Protein AF-A0A3C0AGR3-F1 (afdb_monomer)

Radius of gyration: 18.3 Å; Cα contacts (8 Å, |Δi|>4): 180; chains: 1; bounding box: 53×28×48 Å

Solvent-accessible surface area (backbone atoms only — not comparable to full-atom values): 8435 Å² total; per-residue (Å²): 130,55,42,78,57,14,48,39,27,27,74,37,32,63,44,85,58,51,65,68,48,58,53,59,79,48,36,14,56,65,22,50,48,28,57,76,65,64,58,74,86,47,51,57,75,90,37,72,26,73,64,61,83,34,61,55,99,83,32,34,45,50,45,16,52,88,70,34,79,80,21,28,58,52,77,43,77,74,56,84,86,45,93,84,56,70,73,81,82,42,31,60,81,50,67,69,60,47,51,54,48,53,53,51,52,54,51,47,52,52,50,52,47,54,49,48,71,70,44,77,80,77,82,84,80,75,62,63,59,56,53,54,37,54,50,38,28,32,58,28,59,69,55,55,78,107

pLDDT: mean 78.99, std 12.9, range [49.84, 96.88]

Structure (mmCIF, N/CA/C/O backbone):
data_AF-A0A3C0AGR3-F1
#
_entry.id   AF-A0A3C0AGR3-F1
#
loop_
_atom_site.group_PDB
_atom_site.id
_atom_site.type_symbol
_atom_site.label_atom_id
_atom_site.label_alt_id
_atom_site.label_comp_id
_atom_site.label_asym_id
_atom_site.label_entity_id
_atom_site.label_seq_id
_atom_site.pdbx_PDB_ins_code
_atom_site.Cartn_x
_atom_site.Cartn_y
_atom_site.Cartn_z
_atom_site.occupancy
_atom_site.B_iso_or_equiv
_atom_site.auth_seq_id
_atom_site.auth_comp_id
_atom_site.auth_asym_id
_atom_site.auth_atom_id
_atom_site.pdbx_PDB_model_num
ATOM 1 N N . GLY A 1 1 ? 26.759 2.791 -11.943 1.00 49.84 1 GLY A N 1
ATOM 2 C CA . GLY A 1 1 ? 25.819 2.084 -11.047 1.00 49.84 1 GLY A CA 1
ATOM 3 C C . GLY A 1 1 ? 24.426 2.616 -11.306 1.00 49.84 1 GLY A C 1
ATOM 4 O O . GLY A 1 1 ? 24.345 3.714 -11.837 1.00 49.84 1 GLY A O 1
ATOM 5 N N . GLY A 1 2 ? 23.370 1.852 -11.011 1.00 59.69 2 GLY A N 1
ATOM 6 C CA . GLY A 1 2 ? 22.007 2.408 -11.014 1.00 59.69 2 GLY A CA 1
ATOM 7 C C . GLY A 1 2 ? 21.837 3.387 -9.850 1.00 59.69 2 GLY A C 1
ATOM 8 O O . GLY A 1 2 ? 22.571 3.275 -8.864 1.00 59.69 2 GLY A O 1
ATOM 9 N N . GLY A 1 3 ? 20.941 4.363 -9.988 1.00 77.12 3 GLY A N 1
ATOM 10 C CA . GLY A 1 3 ? 20.616 5.297 -8.911 1.00 77.12 3 GLY A CA 1
ATOM 11 C C . GLY A 1 3 ? 19.911 4.605 -7.740 1.00 77.12 3 GLY A C 1
ATOM 12 O O . GLY A 1 3 ? 19.471 3.457 -7.843 1.00 77.12 3 GLY A O 1
ATOM 13 N N . HIS A 1 4 ? 19.825 5.296 -6.600 1.00 81.88 4 HIS A N 1
ATOM 14 C CA . HIS A 1 4 ? 19.118 4.801 -5.411 1.00 81.88 4 HIS A CA 1
ATOM 15 C C . HIS A 1 4 ? 17.646 4.409 -5.719 1.00 81.88 4 HIS A C 1
ATOM 17 O O . HIS A 1 4 ? 17.227 3.338 -5.272 1.00 81.88 4 HIS A O 1
ATOM 23 N N . PRO A 1 5 ? 16.886 5.156 -6.555 1.00 86.94 5 PRO A N 1
ATOM 24 C CA . PRO A 1 5 ? 15.553 4.743 -7.011 1.00 86.94 5 PRO A CA 1
ATOM 25 C C . PRO A 1 5 ? 15.542 3.463 -7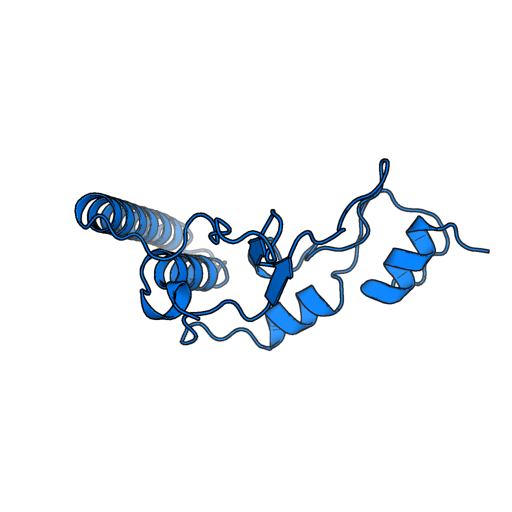.846 1.00 86.94 5 PRO A C 1
ATOM 27 O O . PRO A 1 5 ? 14.786 2.546 -7.524 1.00 86.94 5 PRO A O 1
ATOM 30 N N . ALA A 1 6 ? 16.390 3.356 -8.873 1.00 90.38 6 ALA A N 1
ATOM 31 C CA . ALA A 1 6 ? 16.471 2.158 -9.708 1.00 90.38 6 ALA A CA 1
ATOM 32 C C . ALA A 1 6 ? 16.819 0.905 -8.887 1.00 90.38 6 ALA A C 1
ATOM 34 O O . ALA A 1 6 ? 16.237 -0.156 -9.097 1.00 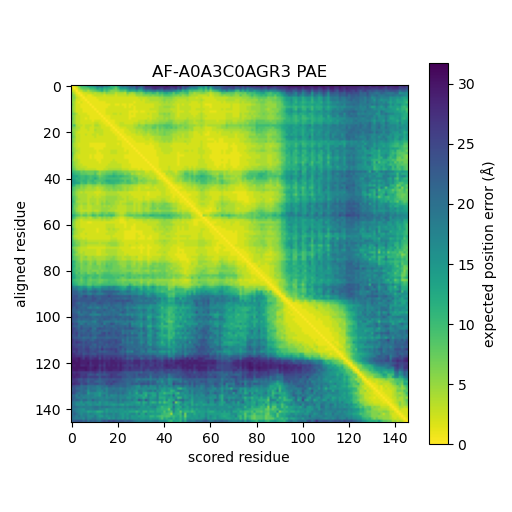90.38 6 ALA A O 1
ATOM 35 N N . GLY A 1 7 ? 17.705 1.035 -7.893 1.00 91.00 7 GLY A N 1
ATOM 36 C CA . GLY A 1 7 ? 18.036 -0.058 -6.977 1.00 91.00 7 GLY A CA 1
ATOM 37 C C . GLY A 1 7 ? 16.827 -0.563 -6.183 1.00 91.00 7 GLY A C 1
ATOM 38 O O . GLY A 1 7 ? 16.630 -1.772 -6.073 1.00 91.00 7 GLY A O 1
ATOM 39 N N . SER A 1 8 ? 15.980 0.339 -5.673 1.00 91.62 8 SER A N 1
ATOM 40 C CA . SER A 1 8 ? 14.749 -0.063 -4.977 1.00 91.62 8 SER A CA 1
ATOM 41 C C . SER A 1 8 ? 13.784 -0.806 -5.906 1.00 91.62 8 SER A C 1
ATOM 43 O O . SER A 1 8 ? 13.250 -1.843 -5.524 1.00 91.62 8 SER A O 1
ATOM 45 N N . LEU A 1 9 ? 13.606 -0.324 -7.141 1.00 94.19 9 LEU A N 1
ATOM 46 C CA . LEU A 1 9 ? 12.734 -0.962 -8.135 1.00 94.19 9 LEU A CA 1
ATOM 47 C C . LEU A 1 9 ? 13.248 -2.345 -8.557 1.00 94.19 9 LEU A C 1
ATOM 49 O O . LEU A 1 9 ? 12.456 -3.270 -8.743 1.00 94.19 9 LEU A O 1
ATOM 53 N N . GLN A 1 10 ? 14.568 -2.507 -8.646 1.00 94.31 10 GLN A N 1
ATOM 54 C CA . GLN A 1 10 ? 15.195 -3.790 -8.939 1.00 94.31 10 GLN A CA 1
ATOM 55 C C . GLN A 1 10 ? 14.976 -4.800 -7.807 1.00 94.31 10 GLN A C 1
ATOM 57 O O . GLN A 1 10 ? 14.595 -5.938 -8.065 1.00 94.31 10 GLN A O 1
ATOM 62 N N . VAL A 1 11 ? 15.196 -4.395 -6.553 1.00 94.00 11 VAL A N 1
ATOM 63 C CA . VAL A 1 11 ? 15.056 -5.291 -5.392 1.00 94.00 11 VAL A CA 1
ATOM 64 C C . VAL A 1 11 ? 13.596 -5.658 -5.137 1.00 94.00 11 VAL A C 1
ATOM 66 O O . VAL A 1 11 ? 13.295 -6.813 -4.850 1.00 94.00 11 VAL A O 1
ATOM 69 N N . LEU A 1 12 ? 12.689 -4.684 -5.224 1.00 94.44 12 LEU A N 1
ATOM 70 C CA . LEU A 1 12 ? 11.294 -4.875 -4.838 1.00 94.44 12 LEU A CA 1
ATOM 71 C C . LEU A 1 12 ? 10.441 -5.437 -5.976 1.00 94.44 12 LEU A C 1
ATOM 73 O O . LEU A 1 12 ? 9.610 -6.302 -5.722 1.00 94.44 12 LEU A O 1
ATOM 77 N N . GLY A 1 13 ? 10.634 -4.964 -7.209 1.00 93.88 13 GLY A N 1
ATOM 78 C CA . GLY A 1 13 ? 9.813 -5.338 -8.368 1.00 93.88 13 GLY A CA 1
ATOM 79 C C . GLY A 1 13 ? 10.536 -6.163 -9.433 1.00 93.88 13 GLY A C 1
ATOM 80 O O . GLY A 1 13 ? 9.911 -6.552 -10.415 1.00 93.88 13 GLY A O 1
ATOM 81 N N . GLY A 1 14 ? 11.840 -6.422 -9.279 1.00 94.94 14 GLY A N 1
ATOM 82 C CA . GLY A 1 14 ? 12.632 -7.132 -10.288 1.00 94.94 14 GLY A CA 1
ATOM 83 C C . GLY A 1 14 ? 12.899 -6.318 -11.558 1.00 94.94 14 GLY A C 1
ATOM 84 O O . GLY A 1 14 ? 13.184 -6.906 -12.599 1.00 94.94 14 GLY A O 1
ATOM 85 N N . ASP A 1 15 ? 12.789 -4.985 -11.501 1.00 95.00 15 ASP A N 1
ATOM 86 C CA . ASP A 1 15 ? 13.010 -4.108 -12.657 1.00 95.00 15 ASP A CA 1
ATOM 87 C C . ASP A 1 15 ? 14.479 -4.189 -13.125 1.00 95.00 15 ASP A C 1
ATOM 89 O O . ASP A 1 15 ? 15.384 -3.859 -12.352 1.00 95.00 15 ASP A O 1
ATOM 93 N N . PRO A 1 16 ? 14.761 -4.648 -14.361 1.00 93.12 16 PRO A N 1
ATOM 94 C CA . PRO A 1 16 ? 16.131 -4.769 -14.854 1.00 93.12 16 PRO A CA 1
ATOM 95 C C . PRO A 1 16 ? 16.720 -3.421 -15.293 1.00 93.12 16 PRO A C 1
ATOM 97 O O . PRO A 1 16 ? 17.922 -3.336 -15.565 1.00 93.12 16 PRO A O 1
ATOM 100 N N . ASP A 1 17 ? 15.887 -2.385 -15.417 1.00 91.19 17 ASP A N 1
ATOM 101 C CA . ASP A 1 17 ? 16.323 -1.068 -15.851 1.00 91.19 17 ASP A CA 1
ATOM 102 C C . ASP A 1 17 ? 17.165 -0.387 -14.766 1.00 91.19 17 ASP A C 1
ATOM 104 O O . ASP A 1 17 ? 16.827 -0.357 -13.585 1.00 91.19 17 ASP A O 1
ATOM 108 N N . ARG A 1 18 ? 18.292 0.183 -15.188 1.00 89.44 18 ARG A N 1
ATOM 109 C CA . ARG A 1 18 ? 19.242 0.871 -14.304 1.00 89.44 18 ARG A CA 1
ATOM 110 C C . ARG A 1 18 ? 18.982 2.373 -14.247 1.00 89.44 18 ARG A C 1
ATOM 112 O O . ARG A 1 18 ? 19.645 3.061 -13.469 1.00 89.44 18 ARG A O 1
ATOM 119 N N . ILE A 1 19 ? 18.090 2.873 -15.103 1.00 90.06 19 ILE A N 1
ATOM 120 C CA . ILE A 1 19 ? 17.673 4.269 -15.158 1.00 90.06 19 ILE A CA 1
ATOM 121 C C . ILE A 1 19 ? 16.616 4.506 -14.082 1.00 90.06 19 ILE A C 1
ATOM 123 O O . ILE A 1 19 ? 15.664 3.739 -13.941 1.00 90.06 19 ILE A O 1
ATOM 127 N N . ASP A 1 20 ? 16.774 5.594 -13.331 1.00 89.12 20 ASP A N 1
ATOM 128 C CA . ASP A 1 20 ? 15.802 5.977 -12.316 1.00 89.12 20 ASP A CA 1
ATOM 129 C C . ASP A 1 20 ? 14.449 6.313 -12.950 1.00 89.12 20 ASP A C 1
ATOM 131 O O . ASP A 1 20 ? 14.341 7.120 -13.878 1.00 89.12 20 ASP A O 1
ATOM 135 N N . LYS A 1 21 ? 13.390 5.728 -12.391 1.00 90.75 21 LYS A N 1
ATOM 136 C CA . LYS A 1 21 ? 12.003 5.980 -12.785 1.00 90.75 21 LYS A CA 1
ATOM 137 C C . LYS A 1 21 ? 11.274 6.603 -11.615 1.00 90.75 21 LYS A C 1
ATOM 139 O O . LYS A 1 21 ? 11.383 6.127 -10.493 1.00 90.75 21 LYS A O 1
ATOM 144 N N . ARG A 1 22 ? 10.464 7.629 -11.883 1.00 91.69 22 ARG A N 1
ATOM 145 C CA . ARG A 1 22 ? 9.649 8.287 -10.844 1.00 91.69 22 ARG A CA 1
ATOM 146 C C . ARG A 1 22 ? 8.629 7.353 -10.192 1.00 91.69 22 ARG A C 1
ATOM 148 O O . ARG A 1 22 ? 8.198 7.627 -9.077 1.00 91.69 22 ARG A O 1
ATOM 155 N N . LYS A 1 23 ? 8.200 6.304 -10.898 1.00 92.94 23 LYS A N 1
ATOM 156 C CA . LYS A 1 23 ? 7.202 5.338 -10.434 1.00 92.94 23 LYS A CA 1
ATOM 157 C C . LYS A 1 23 ? 7.555 3.923 -10.901 1.00 92.94 23 LYS A C 1
ATOM 159 O O . LYS A 1 23 ? 8.109 3.792 -11.997 1.00 92.94 23 LYS A O 1
ATOM 164 N N . PRO A 1 24 ? 7.199 2.886 -10.124 1.00 93.69 24 PRO A N 1
ATOM 165 C CA . PRO A 1 24 ? 7.372 1.502 -10.539 1.00 93.69 24 PRO A CA 1
ATOM 166 C C . PRO A 1 24 ? 6.494 1.190 -11.753 1.00 93.69 24 PRO A C 1
ATOM 168 O O . PRO A 1 24 ? 5.354 1.648 -11.847 1.00 93.69 24 PRO A O 1
ATOM 171 N N . THR A 1 25 ? 7.029 0.391 -12.678 1.00 94.62 2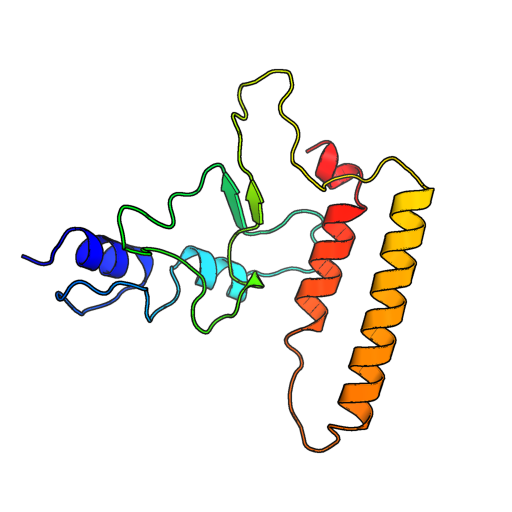5 THR A N 1
ATOM 172 C CA . THR A 1 25 ? 6.234 -0.230 -13.755 1.00 94.62 25 THR A CA 1
ATOM 173 C C . THR A 1 25 ? 5.765 -1.629 -13.358 1.00 94.62 25 THR A C 1
ATOM 175 O O . THR A 1 25 ? 4.661 -2.024 -13.716 1.00 94.62 25 THR A O 1
ATOM 178 N N . LEU A 1 26 ? 6.596 -2.358 -12.606 1.00 96.50 26 LEU A N 1
ATOM 179 C CA . LEU A 1 26 ? 6.309 -3.694 -12.088 1.00 96.50 26 LEU A CA 1
ATOM 180 C C . LEU A 1 26 ? 5.791 -3.613 -10.645 1.00 96.50 26 LEU A C 1
ATOM 182 O O . LEU A 1 26 ? 6.238 -2.735 -9.900 1.00 96.50 26 LEU A O 1
ATOM 186 N N . PRO A 1 27 ? 4.880 -4.508 -10.229 1.00 96.88 27 PRO A N 1
ATOM 187 C CA . PRO A 1 27 ? 4.452 -4.596 -8.845 1.00 96.88 27 PRO A CA 1
ATOM 188 C C . PRO A 1 27 ? 5.611 -5.053 -7.966 1.00 96.88 27 PRO A C 1
ATOM 190 O O . PRO A 1 27 ? 6.424 -5.879 -8.382 1.00 96.88 27 PRO A O 1
ATOM 193 N N . ASP A 1 28 ? 5.664 -4.557 -6.733 1.00 95.81 28 ASP A N 1
ATOM 194 C CA . ASP A 1 28 ? 6.593 -5.111 -5.753 1.00 95.81 28 ASP A CA 1
ATOM 195 C C . ASP A 1 28 ? 6.184 -6.539 -5.335 1.00 95.81 28 ASP A C 1
ATOM 197 O O . ASP A 1 28 ? 5.014 -6.930 -5.429 1.00 95.81 28 ASP A O 1
ATOM 201 N N . PHE A 1 29 ? 7.142 -7.330 -4.851 1.00 95.44 29 PHE A N 1
ATOM 202 C CA . PHE A 1 29 ? 6.909 -8.732 -4.509 1.00 95.44 29 PHE A CA 1
ATOM 203 C C . PHE A 1 29 ? 5.876 -8.927 -3.389 1.00 95.44 29 PHE A C 1
ATOM 205 O O . PHE A 1 29 ? 5.228 -9.973 -3.359 1.00 95.44 29 PHE A O 1
ATOM 212 N N . MET A 1 30 ? 5.682 -7.951 -2.491 1.00 95.12 30 MET A N 1
ATOM 213 C CA . MET A 1 30 ? 4.651 -8.035 -1.451 1.00 95.12 30 MET A CA 1
ATOM 214 C C . MET A 1 30 ? 3.266 -7.831 -2.055 1.00 95.12 30 MET A C 1
ATOM 216 O O . MET A 1 30 ? 2.347 -8.581 -1.731 1.00 95.12 30 MET A O 1
ATOM 220 N N . SER A 1 31 ? 3.128 -6.898 -2.999 1.00 93.88 31 SER A N 1
ATOM 221 C CA . SER A 1 31 ? 1.900 -6.723 -3.777 1.00 93.88 31 SER A CA 1
ATOM 222 C C . SER A 1 31 ? 1.563 -7.973 -4.605 1.00 93.88 31 SER A C 1
ATOM 224 O O . SER A 1 31 ? 0.409 -8.405 -4.637 1.00 93.88 31 SER A O 1
ATOM 226 N N . VAL A 1 32 ? 2.565 -8.612 -5.225 1.00 95.44 32 VAL A N 1
ATOM 227 C CA . VAL A 1 32 ? 2.388 -9.899 -5.929 1.00 95.44 32 VAL A CA 1
ATOM 228 C C . VAL A 1 32 ? 1.964 -11.003 -4.958 1.00 95.44 32 VAL A C 1
ATOM 230 O O . VAL A 1 32 ? 1.021 -11.742 -5.237 1.00 95.44 32 VAL A O 1
ATOM 233 N N . ALA A 1 33 ? 2.625 -11.113 -3.803 1.00 94.25 33 ALA A N 1
ATOM 234 C CA . ALA A 1 33 ? 2.290 -12.110 -2.793 1.00 94.25 33 ALA A CA 1
ATOM 235 C C . ALA A 1 33 ? 0.863 -11.926 -2.261 1.00 94.25 33 ALA A C 1
ATOM 237 O O . ALA A 1 33 ? 0.136 -12.909 -2.135 1.00 94.25 33 ALA A O 1
ATOM 238 N N . ASN A 1 34 ? 0.448 -10.683 -2.001 1.00 92.56 34 ASN A N 1
ATOM 239 C CA . ASN A 1 34 ? -0.903 -10.352 -1.561 1.00 92.56 34 ASN A CA 1
ATOM 240 C C . ASN A 1 34 ? -1.948 -10.731 -2.616 1.00 92.56 34 ASN A C 1
ATOM 242 O O . ASN A 1 34 ? -2.946 -11.362 -2.285 1.00 92.56 34 ASN A O 1
ATOM 246 N N . PHE A 1 35 ? -1.690 -10.413 -3.888 1.00 87.50 35 PHE A N 1
ATOM 247 C CA . PHE A 1 35 ? -2.570 -10.789 -4.994 1.00 87.50 35 PHE A CA 1
ATOM 248 C C . PHE A 1 35 ? -2.733 -12.313 -5.112 1.00 87.50 35 PHE A C 1
ATOM 250 O O . PHE A 1 35 ? -3.851 -12.805 -5.221 1.00 87.50 35 PHE A O 1
ATOM 257 N N . LEU A 1 36 ? -1.631 -13.068 -5.038 1.00 90.06 36 LEU A N 1
ATOM 258 C CA . LEU A 1 36 ? -1.643 -14.528 -5.197 1.00 90.06 36 LEU A CA 1
ATOM 259 C C . LEU A 1 36 ? -2.200 -15.283 -3.985 1.00 90.06 36 LEU A C 1
ATOM 261 O O . LEU A 1 36 ? -2.720 -16.385 -4.138 1.00 90.06 36 LEU A O 1
ATOM 265 N N . ARG A 1 37 ? -2.042 -14.736 -2.777 1.00 86.94 37 ARG A N 1
ATOM 266 C CA . ARG A 1 37 ? -2.424 -15.399 -1.517 1.00 86.94 37 ARG A CA 1
ATOM 267 C C . ARG A 1 37 ? -3.696 -14.834 -0.911 1.00 86.94 37 ARG A C 1
ATOM 269 O O . ARG A 1 37 ? -3.969 -15.083 0.259 1.00 86.94 37 ARG A O 1
ATOM 276 N N . ARG A 1 38 ? -4.434 -14.024 -1.661 1.00 78.69 38 ARG A N 1
ATOM 277 C CA . ARG A 1 38 ? -5.632 -13.360 -1.172 1.00 78.69 38 ARG A CA 1
ATOM 278 C C . ARG A 1 38 ? -6.668 -14.375 -0.687 1.00 78.69 38 ARG A C 1
ATOM 280 O O . ARG A 1 38 ? -7.015 -15.292 -1.421 1.00 78.69 38 ARG A O 1
ATOM 287 N N . ASP A 1 39 ? -7.193 -14.157 0.515 1.00 77.62 39 ASP A N 1
ATOM 288 C CA . ASP A 1 39 ? -8.311 -14.926 1.058 1.00 77.62 39 ASP A CA 1
ATOM 289 C C . ASP A 1 39 ? -9.355 -13.966 1.631 1.00 77.62 39 ASP A C 1
ATOM 291 O O . ASP A 1 39 ? -9.069 -13.179 2.532 1.00 77.62 39 ASP A O 1
ATOM 295 N N . THR A 1 40 ? -10.562 -14.006 1.073 1.00 68.62 40 THR A N 1
ATOM 296 C CA . THR A 1 40 ? -11.686 -13.157 1.484 1.00 68.62 40 THR A CA 1
ATOM 297 C C . THR A 1 40 ? -12.366 -13.640 2.764 1.00 68.62 40 THR A C 1
ATOM 299 O O . THR A 1 40 ? -13.186 -12.910 3.314 1.00 68.62 40 THR A O 1
ATOM 302 N N . HIS A 1 41 ? -12.045 -14.847 3.240 1.00 75.50 41 HIS A N 1
ATOM 303 C CA . HIS A 1 41 ? -12.566 -15.392 4.496 1.00 75.50 41 HIS A CA 1
ATOM 304 C C . HIS A 1 41 ? -11.748 -14.952 5.716 1.00 75.50 41 HIS A C 1
ATOM 306 O O . HIS A 1 41 ? -12.186 -15.160 6.845 1.00 75.50 41 HIS A O 1
ATOM 312 N N . ASN A 1 42 ? -10.579 -14.338 5.505 1.00 73.81 42 ASN A N 1
ATOM 313 C CA . ASN A 1 42 ? -9.793 -13.754 6.582 1.00 73.81 42 ASN A CA 1
ATOM 314 C C . ASN A 1 42 ? -10.342 -12.374 6.955 1.00 73.81 42 ASN A C 1
ATOM 316 O O . ASN A 1 42 ? -10.453 -11.480 6.116 1.00 73.81 42 ASN A O 1
ATOM 320 N N . ASP A 1 43 ? -10.615 -12.188 8.246 1.00 74.12 43 ASP A N 1
ATOM 321 C CA . ASP A 1 43 ? -11.014 -10.893 8.807 1.00 74.12 43 ASP A CA 1
ATOM 322 C C . ASP A 1 43 ? -9.891 -9.846 8.709 1.00 74.12 43 ASP A C 1
ATOM 324 O O . ASP A 1 43 ? -10.159 -8.647 8.627 1.00 74.12 43 ASP A O 1
ATOM 328 N N . LEU A 1 44 ? -8.629 -10.295 8.720 1.00 78.81 44 LEU A N 1
ATOM 329 C CA . LEU A 1 44 ? -7.445 -9.443 8.634 1.00 78.81 44 LEU A CA 1
ATOM 330 C C . LEU A 1 44 ? -6.859 -9.423 7.213 1.00 78.81 44 LEU A C 1
ATOM 332 O O . LEU A 1 44 ? -6.838 -10.457 6.539 1.00 78.81 44 LEU A O 1
ATOM 336 N N . PRO A 1 45 ? -6.320 -8.282 6.745 1.00 80.88 45 PRO A N 1
ATOM 337 C CA . PRO A 1 45 ? -5.650 -8.210 5.455 1.00 80.88 45 PRO A CA 1
ATOM 338 C C . PRO A 1 45 ? -4.358 -9.027 5.445 1.00 80.88 45 PRO A C 1
ATOM 340 O O . PRO A 1 45 ? -3.556 -8.953 6.372 1.00 80.88 45 PRO A O 1
ATOM 343 N N . ASN A 1 46 ? -4.103 -9.734 4.344 1.00 84.81 46 ASN A N 1
ATOM 344 C CA . ASN A 1 46 ? -2.878 -10.524 4.171 1.00 84.81 46 ASN A CA 1
ATOM 345 C C . ASN A 1 46 ? -1.613 -9.663 4.015 1.00 84.81 46 ASN A C 1
ATOM 347 O O . ASN A 1 46 ? -0.503 -10.155 4.209 1.00 84.81 46 ASN A O 1
ATOM 351 N N . TYR A 1 47 ? -1.772 -8.389 3.655 1.00 89.75 47 TYR A N 1
ATOM 352 C CA . TYR A 1 47 ? -0.680 -7.435 3.531 1.00 89.75 47 TYR A CA 1
ATOM 353 C C . TYR A 1 47 ? -1.019 -6.153 4.286 1.00 89.75 47 TYR A C 1
ATOM 355 O O . TYR A 1 47 ? -1.911 -5.399 3.898 1.00 89.75 47 TYR A O 1
ATOM 363 N N . VAL A 1 48 ? -0.283 -5.914 5.368 1.00 90.38 48 VAL A N 1
ATOM 364 C CA . VAL A 1 48 ? -0.385 -4.723 6.211 1.00 90.38 48 VAL A CA 1
ATOM 365 C C . VAL A 1 48 ? 0.947 -3.982 6.159 1.00 90.38 48 VAL A C 1
ATOM 367 O O . VAL A 1 48 ? 2.007 -4.587 6.306 1.00 90.38 48 VAL A O 1
ATOM 370 N N . GLY A 1 49 ? 0.895 -2.673 5.930 1.00 90.12 49 GLY A N 1
ATOM 371 C CA . GLY A 1 49 ? 2.059 -1.793 5.958 1.00 90.12 49 GLY A CA 1
ATOM 372 C C . GLY A 1 49 ? 1.948 -0.825 7.126 1.00 90.12 49 GLY A C 1
ATOM 373 O O . GLY A 1 49 ? 1.016 -0.030 7.156 1.00 90.12 49 GLY A O 1
ATOM 374 N N . ILE A 1 50 ? 2.883 -0.873 8.076 1.00 90.50 50 ILE A N 1
ATOM 375 C CA . ILE A 1 50 ? 2.940 0.073 9.199 1.00 90.50 50 ILE A CA 1
ATOM 376 C C . ILE A 1 50 ? 4.002 1.121 8.888 1.00 90.50 50 ILE A C 1
ATOM 378 O O . ILE A 1 50 ? 5.175 0.774 8.754 1.00 90.50 50 ILE A O 1
ATOM 382 N N . ASN A 1 51 ? 3.595 2.385 8.753 1.00 89.19 51 ASN A N 1
ATOM 383 C CA . ASN A 1 51 ? 4.450 3.493 8.309 1.00 89.19 51 ASN A CA 1
ATOM 384 C C . ASN A 1 51 ? 5.284 3.110 7.073 1.00 89.19 51 ASN A C 1
ATOM 386 O O . ASN A 1 51 ? 6.488 3.371 7.008 1.00 89.19 51 ASN A O 1
ATOM 390 N N . ALA A 1 52 ? 4.659 2.414 6.117 1.00 87.50 52 ALA A N 1
ATOM 391 C CA . ALA A 1 52 ? 5.382 1.833 4.999 1.00 87.50 52 ALA A CA 1
ATOM 392 C C . ALA A 1 52 ? 5.978 2.933 4.112 1.00 87.50 52 ALA A C 1
ATOM 394 O O . ALA A 1 52 ? 5.271 3.798 3.592 1.00 87.50 52 ALA A O 1
ATOM 395 N N . ILE A 1 53 ? 7.290 2.863 3.891 1.00 86.12 53 ILE A N 1
ATOM 396 C CA . ILE A 1 53 ? 7.992 3.779 2.994 1.00 86.12 53 ILE A CA 1
ATOM 397 C C . ILE A 1 53 ? 7.825 3.263 1.567 1.00 86.12 53 ILE A C 1
ATOM 399 O O . ILE A 1 53 ? 8.593 2.433 1.087 1.00 86.12 53 ILE A O 1
ATOM 403 N N . THR A 1 54 ? 6.799 3.754 0.879 1.00 88.44 54 THR A N 1
ATOM 404 C CA . THR A 1 54 ? 6.578 3.483 -0.552 1.00 88.44 54 THR A CA 1
ATOM 405 C C . THR A 1 54 ? 7.053 4.629 -1.439 1.00 88.44 54 THR A C 1
ATOM 407 O O . THR A 1 54 ? 7.146 4.476 -2.659 1.00 88.44 54 THR A O 1
ATOM 410 N N . ASN A 1 55 ? 7.366 5.773 -0.828 1.00 90.69 55 ASN A N 1
ATOM 411 C CA . ASN A 1 55 ? 7.757 7.009 -1.484 1.00 90.69 55 ASN A CA 1
ATOM 412 C C . ASN A 1 55 ? 8.887 7.681 -0.694 1.00 90.69 55 ASN A C 1
ATOM 414 O O . ASN A 1 55 ? 8.843 7.713 0.534 1.00 90.69 55 ASN A O 1
ATOM 418 N N . TYR A 1 56 ? 9.854 8.264 -1.395 1.00 84.06 56 TYR A N 1
ATOM 419 C CA . TYR A 1 56 ? 10.803 9.227 -0.835 1.00 84.06 56 TYR A CA 1
ATOM 420 C C . TYR A 1 56 ? 11.195 10.236 -1.917 1.00 84.06 56 TYR A C 1
ATOM 422 O O . TYR A 1 56 ? 11.177 9.922 -3.110 1.00 84.06 56 TYR A O 1
ATOM 430 N N . ASP A 1 57 ? 11.520 11.462 -1.509 1.00 84.69 57 ASP A N 1
ATOM 431 C CA . ASP A 1 57 ? 11.723 12.599 -2.411 1.00 84.69 57 ASP A CA 1
ATOM 432 C C . ASP A 1 57 ? 10.598 12.711 -3.462 1.00 84.69 57 ASP A C 1
ATOM 434 O O . ASP A 1 57 ? 9.433 12.921 -3.130 1.00 84.69 57 ASP A O 1
ATOM 438 N N . SER A 1 58 ? 10.939 12.558 -4.745 1.00 88.69 58 SER A N 1
ATOM 439 C CA . SER A 1 58 ? 10.013 12.576 -5.886 1.00 88.69 58 SER A CA 1
ATOM 440 C C . SER A 1 58 ? 9.809 11.193 -6.525 1.00 88.69 58 SER A C 1
ATOM 442 O O . SER A 1 58 ? 9.342 11.110 -7.665 1.00 88.69 58 SER A O 1
ATOM 444 N N . PHE A 1 59 ? 10.176 10.117 -5.821 1.00 91.56 59 PHE A N 1
ATOM 445 C CA . PHE A 1 59 ? 10.151 8.743 -6.316 1.00 91.56 59 PHE A CA 1
ATOM 446 C C . PHE A 1 59 ? 9.163 7.880 -5.535 1.00 91.56 59 PHE A C 1
ATOM 448 O O . PHE A 1 59 ? 9.106 7.910 -4.307 1.00 91.56 59 PHE A O 1
ATOM 455 N N . GLN A 1 60 ? 8.403 7.070 -6.263 1.00 93.56 60 GLN A N 1
ATOM 456 C CA . GLN A 1 60 ? 7.694 5.923 -5.717 1.00 93.56 60 GLN A CA 1
ATOM 457 C C . GLN A 1 60 ? 8.535 4.673 -5.980 1.00 93.56 60 GLN A C 1
ATOM 459 O O . GLN A 1 60 ? 8.982 4.463 -7.107 1.00 93.56 60 GLN A O 1
ATOM 464 N N . ILE A 1 61 ? 8.742 3.854 -4.950 1.00 92.94 61 ILE A N 1
ATOM 465 C CA . ILE A 1 61 ? 9.650 2.697 -4.994 1.00 92.94 61 ILE A CA 1
ATOM 466 C C . ILE A 1 61 ? 8.962 1.345 -4.817 1.00 92.94 61 ILE A C 1
ATOM 468 O O . ILE A 1 61 ? 9.571 0.315 -5.080 1.00 92.94 61 ILE A O 1
ATOM 472 N N . ALA A 1 62 ? 7.703 1.348 -4.389 1.00 93.88 62 ALA A N 1
ATOM 473 C CA . ALA A 1 62 ? 6.900 0.151 -4.195 1.00 93.88 62 ALA A CA 1
ATOM 474 C C . ALA A 1 62 ? 5.432 0.442 -4.517 1.00 93.88 62 ALA A C 1
ATOM 476 O O . ALA A 1 62 ? 4.989 1.600 -4.526 1.00 93.88 62 ALA A O 1
ATOM 477 N N . GLY A 1 63 ? 4.669 -0.611 -4.768 1.00 92.88 63 GLY A N 1
ATOM 478 C CA . GLY A 1 63 ? 3.239 -0.535 -4.982 1.00 92.88 63 GLY A CA 1
ATOM 479 C C . GLY A 1 63 ? 2.726 -1.594 -5.955 1.00 92.88 63 GLY A C 1
ATOM 480 O O . GLY A 1 63 ? 3.495 -2.233 -6.674 1.00 92.88 63 GLY A O 1
ATOM 481 N N . PRO A 1 64 ? 1.396 -1.726 -6.047 1.00 92.81 64 PRO A N 1
ATOM 482 C CA . PRO A 1 64 ? 0.764 -2.796 -6.807 1.00 92.81 64 PRO A CA 1
ATOM 483 C C . PRO A 1 64 ? 0.732 -2.570 -8.321 1.00 92.81 64 PRO A C 1
ATOM 485 O O . PRO A 1 64 ? 0.468 -3.506 -9.066 1.00 92.81 64 PRO A O 1
ATOM 488 N N . THR A 1 65 ? 1.005 -1.351 -8.797 1.00 94.25 65 THR A N 1
ATOM 489 C CA . THR A 1 65 ? 1.009 -0.984 -10.226 1.00 94.25 65 THR 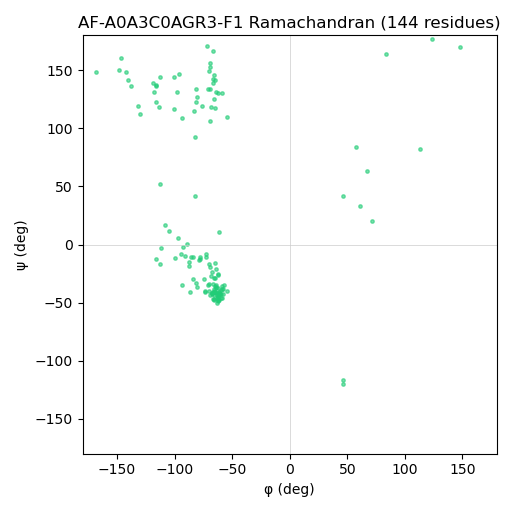A CA 1
ATOM 490 C C . THR A 1 65 ? -0.226 -1.510 -10.981 1.00 94.25 65 THR A C 1
ATOM 492 O O . THR A 1 65 ? -1.353 -1.172 -10.620 1.00 94.25 65 THR A O 1
ATOM 495 N N . TYR A 1 66 ? -0.035 -2.335 -12.012 1.00 91.31 66 TYR A N 1
ATOM 496 C CA . TYR A 1 66 ? -1.095 -2.913 -12.832 1.00 91.31 66 TYR A CA 1
ATOM 497 C C . TYR A 1 66 ? -1.900 -4.023 -12.133 1.00 91.31 66 TYR A C 1
ATOM 499 O O . TYR A 1 66 ? -2.929 -4.422 -12.666 1.00 91.31 66 TYR A O 1
ATOM 507 N N . LEU A 1 67 ? -1.497 -4.502 -10.944 1.00 84.75 67 LEU A N 1
ATOM 508 C CA . LEU A 1 67 ? -2.320 -5.413 -10.125 1.00 84.75 67 LEU A CA 1
ATOM 509 C C . LEU A 1 67 ? -3.510 -4.701 -9.462 1.00 84.75 67 LEU A C 1
ATOM 511 O O . LEU A 1 67 ? -4.402 -5.345 -8.913 1.00 84.75 67 LEU A O 1
ATOM 515 N N . GLY A 1 68 ? -3.532 -3.368 -9.518 1.00 84.31 68 GLY A N 1
ATOM 516 C CA . GLY A 1 68 ? -4.618 -2.560 -8.989 1.00 84.31 68 GLY A CA 1
ATOM 517 C C . GLY A 1 68 ? -4.508 -2.295 -7.484 1.00 84.31 68 GLY A C 1
ATOM 518 O O . GLY A 1 68 ? -3.745 -2.936 -6.761 1.00 84.31 68 GLY A O 1
ATOM 519 N N . PRO A 1 69 ? -5.263 -1.306 -6.985 1.00 81.12 69 PRO A N 1
ATOM 520 C CA . PRO A 1 69 ? -5.024 -0.694 -5.681 1.00 81.12 69 PRO A CA 1
ATOM 521 C C . PRO A 1 69 ? -5.075 -1.665 -4.505 1.00 81.12 69 PRO A C 1
ATOM 523 O O . PRO A 1 69 ? -4.297 -1.503 -3.571 1.00 81.12 69 PRO A O 1
ATOM 526 N N . GLY A 1 70 ? -5.936 -2.681 -4.524 1.00 81.75 70 GLY A N 1
ATOM 527 C CA . GLY A 1 70 ? -6.038 -3.554 -3.360 1.00 81.75 70 GLY A CA 1
ATOM 528 C C . GLY A 1 70 ? -5.095 -4.762 -3.363 1.00 81.75 70 GLY A C 1
ATOM 529 O O . GLY A 1 70 ? -5.083 -5.512 -2.392 1.00 81.75 70 GLY A O 1
ATOM 530 N N . ALA A 1 71 ? -4.260 -4.936 -4.393 1.00 87.94 71 ALA A N 1
ATOM 531 C CA . ALA A 1 71 ? -3.050 -5.738 -4.220 1.00 87.94 71 ALA A CA 1
ATOM 532 C C . ALA A 1 71 ? -2.028 -5.012 -3.320 1.00 87.94 71 ALA A C 1
ATOM 534 O O . ALA A 1 71 ? -1.133 -5.654 -2.778 1.00 87.94 71 ALA A O 1
ATOM 535 N N . GLY A 1 72 ? -2.181 -3.698 -3.113 1.00 89.38 72 GLY A N 1
ATOM 536 C CA . GLY A 1 72 ? -1.358 -2.919 -2.193 1.00 89.38 72 GLY A CA 1
ATOM 537 C C . GLY A 1 72 ? -1.651 -3.204 -0.712 1.00 89.38 72 GLY A C 1
ATOM 538 O O . GLY A 1 72 ? -2.620 -3.892 -0.384 1.00 89.38 72 GLY A O 1
ATOM 539 N N . PRO A 1 73 ? -0.816 -2.671 0.195 1.00 89.62 73 PRO A N 1
ATOM 540 C CA . PRO A 1 73 ? -0.968 -2.891 1.627 1.00 89.62 73 PRO A CA 1
ATOM 541 C C . PRO A 1 73 ? -2.191 -2.175 2.195 1.00 89.62 73 PRO A C 1
ATOM 543 O O . PRO A 1 73 ? -2.522 -1.055 1.795 1.00 89.62 73 PRO A O 1
ATOM 546 N N . PHE A 1 74 ? -2.771 -2.761 3.239 1.00 87.56 74 PHE A N 1
ATOM 547 C CA . PHE A 1 74 ? -3.560 -2.007 4.200 1.00 87.56 74 PHE A CA 1
ATOM 548 C C . PHE A 1 74 ? -2.618 -1.102 5.007 1.00 87.56 74 PHE A C 1
ATOM 550 O O . PHE A 1 74 ? -1.821 -1.579 5.817 1.00 87.56 74 PHE A O 1
ATOM 557 N N . GLN A 1 75 ? -2.654 0.199 4.714 1.00 86.75 75 GLN A N 1
ATOM 558 C CA . GLN A 1 75 ? -1.735 1.184 5.283 1.00 86.75 75 GLN A CA 1
ATOM 559 C C . GLN A 1 75 ? -2.188 1.620 6.676 1.00 86.75 75 GLN A C 1
ATOM 561 O O . GLN A 1 75 ? -3.280 2.164 6.846 1.00 86.75 75 GLN A O 1
ATOM 566 N N . ILE A 1 76 ? -1.308 1.443 7.654 1.00 87.69 76 ILE A N 1
ATOM 567 C CA . ILE A 1 76 ? -1.472 1.901 9.027 1.00 87.69 76 ILE A CA 1
ATOM 568 C C . ILE A 1 76 ? -0.388 2.938 9.302 1.00 87.69 76 ILE A C 1
ATOM 570 O O . ILE A 1 76 ? 0.802 2.659 9.173 1.00 87.69 76 ILE A O 1
ATOM 574 N N . ASN A 1 77 ? -0.802 4.137 9.695 1.00 87.12 77 ASN A N 1
ATOM 575 C CA . ASN A 1 77 ? 0.106 5.225 10.039 1.00 87.12 77 ASN A CA 1
ATOM 576 C C . ASN A 1 77 ? 0.003 5.535 11.532 1.00 87.12 77 ASN A C 1
ATOM 578 O O . ASN A 1 77 ? -1.092 5.500 12.0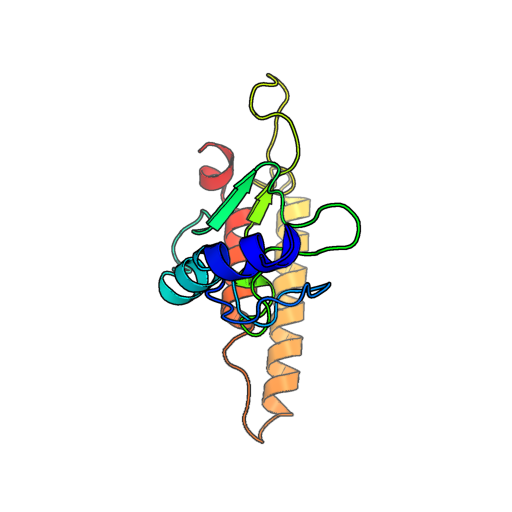94 1.00 87.12 77 ASN A O 1
ATOM 582 N N . GLY A 1 78 ? 1.127 5.885 12.150 1.00 87.81 78 GLY A N 1
ATOM 583 C CA . GLY A 1 78 ? 1.212 6.209 13.574 1.00 87.81 78 GLY A CA 1
ATOM 584 C C . GLY A 1 78 ? 2.229 5.339 14.301 1.00 87.81 78 GLY A C 1
ATOM 585 O O . GLY A 1 78 ? 2.845 4.464 13.704 1.00 87.81 78 GLY A O 1
ATOM 586 N N . ASP A 1 79 ? 2.427 5.603 15.587 1.00 87.94 79 ASP A N 1
ATOM 587 C CA . ASP A 1 79 ? 3.384 4.876 16.419 1.00 87.94 79 ASP A CA 1
ATOM 588 C C . ASP A 1 79 ? 2.693 3.708 17.140 1.00 87.94 79 ASP A C 1
ATOM 590 O O . ASP A 1 79 ? 1.940 3.967 18.080 1.00 87.94 79 ASP A O 1
ATOM 594 N N . PRO A 1 80 ? 2.948 2.440 16.762 1.00 86.06 80 PRO A N 1
ATOM 595 C CA . PRO A 1 80 ? 2.348 1.281 17.422 1.00 86.06 80 PRO A CA 1
ATOM 596 C C . PRO A 1 80 ? 2.790 1.105 18.877 1.00 86.06 80 PRO A C 1
ATOM 598 O O . PRO A 1 80 ? 2.174 0.334 19.604 1.00 86.06 80 PRO A O 1
ATOM 601 N N . SER A 1 81 ? 3.869 1.774 19.299 1.00 88.25 81 SER A N 1
ATOM 602 C CA . SER A 1 81 ? 4.345 1.733 20.684 1.00 88.25 81 SER A CA 1
ATOM 603 C C . SER A 1 81 ? 3.629 2.728 21.601 1.00 88.25 81 SER A C 1
ATOM 605 O O . SER A 1 81 ? 3.760 2.638 22.823 1.00 88.25 81 SER A O 1
ATOM 607 N N . SER A 1 82 ? 2.841 3.652 21.038 1.00 91.44 82 SER A N 1
ATOM 608 C CA . SER A 1 82 ? 2.030 4.582 21.821 1.00 91.44 82 SER A CA 1
ATOM 609 C C . SER A 1 82 ? 0.890 3.841 22.534 1.00 91.44 82 SER A C 1
ATOM 611 O O . SER A 1 82 ? 0.170 3.076 21.889 1.00 91.44 82 SER A O 1
ATOM 613 N N . PRO A 1 83 ? 0.643 4.101 23.832 1.00 87.31 83 PRO A N 1
ATOM 614 C CA . PRO A 1 83 ? -0.463 3.479 24.564 1.00 87.31 83 PRO A CA 1
ATOM 615 C C . PRO A 1 83 ? -1.846 3.871 24.020 1.00 87.31 83 PRO A C 1
ATOM 617 O O . PRO A 1 83 ? -2.816 3.149 24.237 1.00 87.31 83 PRO A O 1
ATOM 620 N N . ASP A 1 84 ? -1.935 4.987 23.291 1.00 86.75 84 ASP A N 1
ATOM 621 C CA . ASP A 1 84 ? -3.168 5.474 22.666 1.00 86.75 84 ASP A CA 1
ATOM 622 C C . ASP A 1 84 ? -3.283 5.082 21.184 1.00 86.75 84 ASP A C 1
ATOM 624 O O . ASP A 1 84 ? -4.198 5.533 20.487 1.00 86.75 84 ASP A O 1
ATOM 628 N N . PHE A 1 85 ? -2.352 4.272 20.667 1.00 84.81 85 PHE A N 1
ATOM 629 C CA . PHE A 1 85 ? -2.389 3.831 19.280 1.00 84.81 85 PHE A CA 1
ATOM 630 C C . PHE A 1 85 ? -3.648 3.014 18.998 1.00 84.81 85 PHE A C 1
ATOM 632 O O . PHE A 1 85 ? -3.983 2.066 19.706 1.00 84.81 85 PHE A O 1
ATOM 639 N N . LYS A 1 86 ? -4.342 3.376 17.919 1.00 80.50 86 LYS A N 1
ATOM 640 C CA . LYS A 1 86 ? -5.490 2.634 17.403 1.00 80.50 86 LYS A CA 1
ATOM 641 C C . LYS A 1 86 ? -5.390 2.565 15.898 1.00 80.50 86 LYS A C 1
ATOM 643 O O . LYS A 1 86 ? -5.114 3.579 15.255 1.00 80.50 86 LYS A O 1
ATOM 648 N N . VAL A 1 87 ? -5.664 1.392 15.336 1.00 79.94 87 VAL A N 1
ATOM 649 C CA . VAL A 1 87 ? -5.747 1.255 13.886 1.00 79.94 87 VAL A CA 1
ATOM 650 C C . VAL A 1 87 ? -6.984 2.023 13.404 1.00 79.94 87 VAL A C 1
ATOM 652 O O . VAL A 1 87 ? -8.101 1.723 13.834 1.00 79.94 87 VAL A O 1
ATOM 655 N N . PRO A 1 88 ? -6.821 3.055 12.560 1.00 68.88 88 PRO A N 1
ATOM 656 C CA . PRO A 1 88 ? -7.948 3.853 12.107 1.00 68.88 88 PRO A CA 1
ATOM 657 C C . PRO A 1 88 ? -8.877 3.009 11.231 1.00 68.88 88 PRO A C 1
ATOM 659 O O . PRO A 1 88 ? -8.423 2.225 10.401 1.00 68.88 88 PRO A O 1
ATOM 662 N N . ASN A 1 89 ? -10.186 3.226 11.372 1.00 63.66 89 ASN A N 1
ATOM 663 C CA . ASN A 1 89 ? -11.223 2.568 10.571 1.00 63.66 89 ASN A CA 1
ATOM 664 C C . ASN A 1 89 ? -11.257 1.029 10.701 1.00 63.66 89 ASN A C 1
ATOM 666 O O . ASN A 1 89 ? -11.604 0.347 9.742 1.00 63.66 89 ASN A O 1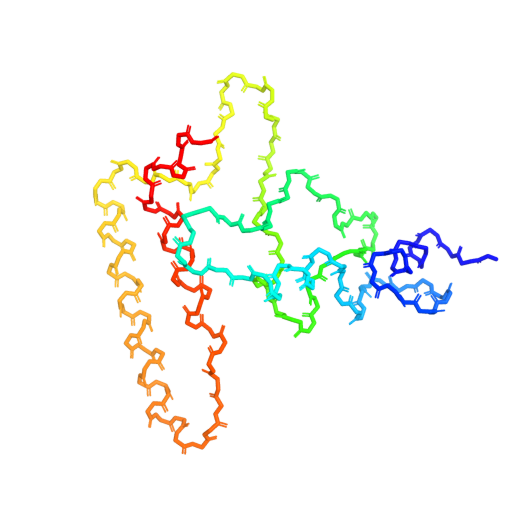
ATOM 670 N N . ILE A 1 90 ? -10.925 0.478 11.871 1.00 66.38 90 ILE A N 1
ATOM 671 C CA . ILE A 1 90 ? -11.170 -0.932 12.211 1.00 66.38 90 ILE A CA 1
ATOM 672 C C . ILE A 1 90 ? -12.104 -0.993 13.421 1.00 66.38 90 ILE A C 1
ATOM 674 O O . ILE A 1 90 ? -11.965 -0.201 14.352 1.00 66.38 90 ILE A O 1
ATOM 678 N N . GLY A 1 91 ? -13.067 -1.919 13.391 1.00 61.16 91 GLY A N 1
ATOM 679 C CA . GLY A 1 91 ? -13.965 -2.180 14.515 1.00 61.16 91 GLY A CA 1
ATOM 680 C C . GLY A 1 91 ? -14.919 -1.027 14.820 1.00 61.16 91 GLY A C 1
ATOM 681 O O . GLY A 1 91 ? -14.875 -0.459 15.912 1.00 61.16 91 GLY A O 1
ATOM 682 N N . LEU A 1 92 ? -15.808 -0.683 13.879 1.00 64.00 92 LEU A N 1
ATOM 683 C CA . LEU A 1 92 ? -16.897 0.264 14.144 1.00 64.00 92 LEU A CA 1
ATOM 684 C C . LEU A 1 92 ? -17.717 -0.205 15.361 1.00 64.00 92 LEU A C 1
ATOM 686 O O . LEU A 1 92 ? -18.439 -1.199 15.307 1.00 64.00 92 LEU A O 1
ATOM 690 N N . THR A 1 93 ? -17.605 0.508 16.482 1.00 62.09 93 THR A N 1
ATOM 691 C CA . THR A 1 93 ? -18.331 0.187 17.723 1.00 62.09 93 THR A CA 1
ATOM 692 C C . THR A 1 93 ? -19.720 0.821 17.776 1.00 62.09 93 THR A C 1
ATOM 694 O O . THR A 1 93 ? -20.579 0.355 18.525 1.00 62.09 93 THR A O 1
ATOM 697 N N . ASP A 1 94 ? -19.971 1.850 16.959 1.00 74.94 94 ASP A N 1
ATOM 698 C CA . ASP A 1 94 ? -21.281 2.482 16.815 1.00 74.94 94 ASP A CA 1
ATOM 699 C C . ASP A 1 94 ? -22.152 1.698 15.818 1.00 74.94 94 ASP A C 1
ATOM 701 O O . ASP A 1 94 ? -21.883 1.635 14.610 1.00 74.94 94 ASP A O 1
ATOM 705 N N . ALA A 1 95 ? -23.242 1.121 16.329 1.00 72.69 95 ALA A N 1
ATOM 706 C CA . ALA A 1 95 ? -24.212 0.365 15.543 1.00 72.69 95 ALA A CA 1
ATOM 707 C C . ALA A 1 95 ? -24.806 1.187 14.384 1.00 72.69 95 ALA A C 1
ATOM 709 O O . ALA A 1 95 ? -25.011 0.647 13.298 1.00 72.69 95 ALA A O 1
ATOM 710 N N . ARG A 1 96 ? -25.008 2.502 14.560 1.00 76.25 96 ARG A N 1
ATOM 711 C CA . ARG A 1 96 ? -25.543 3.373 13.497 1.00 76.25 96 ARG A CA 1
ATOM 712 C C . ARG A 1 96 ? -24.533 3.598 12.378 1.00 76.25 96 ARG A C 1
ATOM 714 O O . ARG A 1 96 ? -24.918 3.726 11.218 1.00 76.25 96 ARG A O 1
ATOM 721 N N . GLN A 1 97 ? -23.243 3.674 12.703 1.00 70.69 97 GLN A N 1
ATOM 722 C CA . GLN A 1 97 ? -22.188 3.810 11.693 1.00 70.69 97 GLN A CA 1
ATOM 723 C C . GLN A 1 97 ? -22.038 2.519 10.885 1.00 70.69 97 GLN A C 1
ATOM 725 O O . GLN A 1 97 ? -21.931 2.577 9.661 1.00 70.69 97 GLN A O 1
ATOM 730 N N . THR A 1 98 ? -22.124 1.372 11.560 1.00 74.00 98 THR A N 1
ATOM 731 C CA . THR A 1 98 ? -22.101 0.043 10.934 1.00 74.00 98 THR A CA 1
ATOM 732 C C . THR A 1 98 ? -23.285 -0.151 9.984 1.00 74.00 98 THR A C 1
ATOM 734 O O . THR A 1 98 ? -23.096 -0.535 8.833 1.00 74.00 98 THR A O 1
ATOM 737 N N . GLU A 1 99 ? -24.501 0.194 10.418 1.00 76.06 99 GLU A N 1
ATOM 738 C CA . GLU A 1 99 ? -25.711 0.095 9.592 1.00 76.06 99 GLU A CA 1
ATOM 739 C C . GLU A 1 99 ? -25.637 0.996 8.348 1.00 76.06 99 GLU A C 1
ATOM 741 O O . GLU A 1 99 ? -25.920 0.555 7.234 1.00 76.06 99 GLU A O 1
ATOM 746 N N . ARG A 1 100 ? -25.177 2.246 8.499 1.00 71.38 100 ARG A N 1
ATOM 747 C CA . ARG A 1 100 ? -24.992 3.162 7.359 1.00 71.38 100 ARG A CA 1
ATOM 748 C C . ARG A 1 100 ? -23.929 2.673 6.381 1.00 71.38 100 ARG A C 1
ATOM 750 O O . ARG A 1 100 ? -24.074 2.890 5.178 1.00 71.38 100 ARG A O 1
ATOM 757 N N . LEU A 1 101 ? -22.858 2.055 6.875 1.00 72.31 101 LEU A N 1
ATOM 758 C CA . LEU A 1 101 ? -21.831 1.462 6.025 1.00 72.31 101 LEU A CA 1
ATOM 759 C C . LEU A 1 101 ? -22.401 0.272 5.239 1.00 72.31 101 LEU A C 1
ATOM 761 O O . LEU A 1 101 ? -22.255 0.240 4.019 1.00 72.31 101 LEU A O 1
ATOM 765 N N . ALA A 1 102 ? -23.122 -0.633 5.906 1.00 72.31 102 ALA A N 1
ATOM 766 C CA . ALA A 1 102 ? -23.785 -1.769 5.266 1.00 72.31 102 ALA A CA 1
ATOM 767 C C . ALA A 1 102 ? -24.785 -1.326 4.182 1.00 72.31 102 ALA A C 1
ATOM 769 O O . ALA A 1 102 ? -24.785 -1.869 3.078 1.00 72.31 102 ALA A O 1
ATOM 770 N N . GLN A 1 103 ? -25.579 -0.281 4.446 1.00 71.81 103 GLN A N 1
ATOM 771 C CA . GLN A 1 103 ? -26.489 0.307 3.455 1.00 71.81 103 GLN A CA 1
ATOM 772 C C . GLN A 1 103 ? -25.743 0.860 2.231 1.00 71.81 103 GLN A C 1
ATOM 774 O O . GLN A 1 103 ? -26.192 0.677 1.101 1.00 71.81 103 GLN A O 1
ATOM 779 N N . ARG A 1 104 ? -24.593 1.521 2.430 1.00 70.88 104 ARG A N 1
ATOM 780 C CA . ARG A 1 104 ? -23.776 2.060 1.328 1.00 70.88 104 ARG A CA 1
ATOM 781 C C . ARG A 1 104 ? -23.153 0.961 0.472 1.00 70.88 104 ARG A C 1
ATOM 783 O O . ARG A 1 104 ? -23.167 1.101 -0.745 1.00 70.88 104 ARG A O 1
ATOM 790 N N . ILE A 1 105 ? -22.649 -0.105 1.093 1.00 72.19 105 ILE A N 1
ATOM 791 C CA . ILE A 1 105 ? -22.117 -1.282 0.387 1.00 72.19 105 ILE A CA 1
ATOM 792 C C . ILE A 1 105 ? -23.228 -1.943 -0.428 1.00 72.19 105 ILE A C 1
ATOM 794 O O . ILE A 1 105 ? -23.070 -2.154 -1.623 1.00 72.19 105 ILE A O 1
ATOM 798 N N . SER A 1 106 ? -24.397 -2.179 0.176 1.00 72.69 106 SER A N 1
ATOM 799 C CA . SER A 1 106 ? -25.532 -2.774 -0.537 1.00 72.69 106 SER A CA 1
ATOM 800 C C . SER A 1 106 ? -25.974 -1.927 -1.733 1.00 72.69 106 SER A C 1
ATOM 802 O O . SER A 1 106 ? -26.243 -2.465 -2.806 1.00 72.69 106 SER A O 1
ATOM 804 N N . LEU A 1 107 ? -26.028 -0.602 -1.574 1.00 73.38 107 LEU A N 1
ATOM 805 C CA . LEU A 1 107 ? -26.379 0.301 -2.665 1.00 73.38 107 LEU A CA 1
ATOM 806 C C . LEU A 1 107 ? -25.325 0.278 -3.777 1.00 73.38 107 LEU A C 1
ATOM 808 O O . LEU A 1 107 ? -25.676 0.231 -4.952 1.00 73.38 107 LEU A O 1
ATOM 812 N N . ARG A 1 108 ? -24.039 0.287 -3.418 1.00 71.31 108 ARG A N 1
ATOM 813 C CA . ARG A 1 108 ? -22.947 0.185 -4.385 1.00 71.31 108 ARG A CA 1
ATOM 814 C C . ARG A 1 108 ? -23.006 -1.130 -5.160 1.00 71.31 108 ARG A C 1
ATOM 816 O O . ARG A 1 108 ? -22.966 -1.084 -6.380 1.00 71.31 108 ARG A O 1
ATOM 823 N N . GLN A 1 109 ? -23.180 -2.261 -4.483 1.00 69.31 109 GLN A N 1
ATOM 824 C CA . GLN A 1 109 ? -23.320 -3.569 -5.128 1.00 69.31 109 GLN A CA 1
ATOM 825 C C . GLN A 1 109 ? -24.500 -3.610 -6.103 1.00 69.31 109 GLN A C 1
ATOM 827 O O . GLN A 1 109 ? -24.388 -4.193 -7.175 1.00 69.31 109 GLN A O 1
ATOM 832 N N . GLN A 1 110 ? -25.618 -2.958 -5.770 1.00 72.19 110 GLN A N 1
ATOM 833 C CA . GLN A 1 110 ? -26.756 -2.826 -6.684 1.00 72.19 110 GLN A CA 1
ATOM 834 C C . GLN A 1 110 ? -26.410 -1.982 -7.918 1.00 72.19 110 GLN A C 1
ATOM 836 O O . GLN A 1 110 ? -26.809 -2.335 -9.025 1.00 72.19 110 GLN A O 1
ATOM 841 N N . PHE A 1 111 ? -25.646 -0.899 -7.757 1.00 72.06 111 PHE A N 1
ATOM 842 C CA . PHE A 1 111 ? -25.156 -0.106 -8.889 1.00 72.06 111 PHE A CA 1
ATOM 843 C C . PHE A 1 111 ? -24.136 -0.860 -9.742 1.00 72.06 111 PHE A C 1
ATOM 845 O O . PHE A 1 111 ? -24.212 -0.787 -10.966 1.00 72.06 111 PHE A O 1
ATOM 852 N N . ASP A 1 112 ? -23.212 -1.589 -9.119 1.00 67.12 112 ASP A N 1
ATOM 853 C CA . ASP A 1 112 ? -22.226 -2.415 -9.814 1.00 67.12 112 ASP A CA 1
ATOM 854 C C . ASP A 1 112 ? -22.931 -3.551 -10.571 1.00 67.12 112 ASP A C 1
ATOM 856 O O . ASP A 1 112 ? -22.622 -3.790 -11.735 1.00 67.12 112 ASP A O 1
ATOM 860 N N . GLN A 1 113 ? -23.956 -4.177 -9.979 1.00 71.12 113 GLN A N 1
ATOM 861 C CA . GLN A 1 113 ? -24.802 -5.158 -10.661 1.00 71.12 113 GLN A CA 1
ATOM 862 C C . GLN A 1 113 ? -25.552 -4.543 -11.843 1.00 71.12 113 GLN A C 1
ATOM 864 O O . GLN A 1 113 ? -25.490 -5.085 -12.938 1.00 71.12 113 GLN A O 1
ATOM 869 N N . TYR A 1 114 ? -26.194 -3.388 -11.657 1.00 70.75 114 TYR A N 1
ATOM 870 C CA . TYR A 1 114 ? -26.881 -2.688 -12.743 1.00 70.75 114 TYR A CA 1
ATOM 871 C C . TYR A 1 114 ? -25.915 -2.322 -13.875 1.00 70.75 114 TYR A C 1
ATOM 873 O O . TYR A 1 114 ? -26.246 -2.450 -15.049 1.00 70.75 114 TYR A O 1
ATOM 881 N N . ARG A 1 115 ? -24.689 -1.909 -13.536 1.00 65.31 115 ARG A N 1
ATOM 882 C CA . ARG A 1 115 ? -23.644 -1.626 -14.518 1.00 65.31 115 ARG A CA 1
ATOM 883 C C . ARG A 1 115 ? -23.186 -2.888 -15.244 1.00 65.31 115 ARG A C 1
ATOM 885 O O . ARG A 1 115 ? -23.030 -2.815 -16.451 1.00 65.31 115 ARG A O 1
ATOM 892 N N . ARG A 1 116 ? -23.031 -4.024 -14.555 1.00 61.97 116 ARG A N 1
ATOM 893 C CA . ARG A 1 116 ? -22.713 -5.333 -15.162 1.00 61.97 116 ARG A CA 1
ATOM 894 C C . ARG A 1 116 ? -23.820 -5.851 -16.073 1.00 61.97 116 ARG A C 1
ATOM 896 O O . ARG A 1 116 ? -23.527 -6.365 -17.143 1.00 61.97 116 ARG A O 1
ATOM 903 N N . ASP A 1 117 ? -25.074 -5.688 -15.664 1.00 64.81 117 ASP A N 1
ATOM 904 C CA . ASP A 1 117 ? -26.239 -6.069 -16.465 1.00 64.81 117 ASP A CA 1
ATOM 905 C C . ASP A 1 117 ? -26.337 -5.208 -17.741 1.00 64.81 117 ASP A C 1
ATOM 907 O O . ASP A 1 117 ? -26.834 -5.668 -18.767 1.00 64.81 117 ASP A O 1
ATOM 911 N N . LEU A 1 118 ? -25.828 -3.970 -17.697 1.00 61.66 118 LEU A N 1
ATOM 912 C CA . LEU A 1 118 ? -25.652 -3.108 -18.870 1.00 61.66 118 LEU A CA 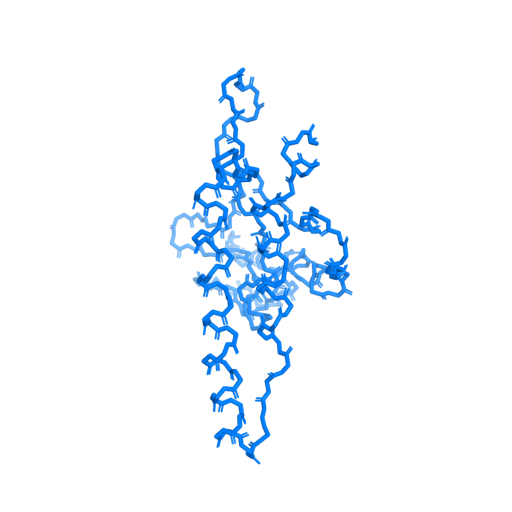1
ATOM 913 C C . LEU A 1 118 ? -24.369 -3.429 -19.667 1.00 61.66 118 LEU A C 1
ATOM 915 O O . LEU A 1 118 ? -24.392 -3.330 -20.891 1.00 61.66 118 LEU A O 1
ATOM 919 N N . ASP A 1 119 ? -23.291 -3.862 -19.004 1.00 58.50 119 ASP A N 1
ATOM 920 C CA . ASP A 1 119 ? -22.015 -4.344 -19.571 1.00 58.50 119 ASP A CA 1
ATOM 921 C C . ASP A 1 119 ? -22.097 -5.830 -20.003 1.00 58.50 119 ASP A C 1
ATOM 923 O O . ASP A 1 119 ? -21.150 -6.605 -19.848 1.00 58.50 119 ASP A O 1
ATOM 927 N N . LEU A 1 120 ? -23.207 -6.246 -20.629 1.00 51.31 120 LEU A N 1
ATOM 928 C CA . LEU A 1 120 ? -23.381 -7.574 -21.254 1.00 51.31 120 LEU A CA 1
ATOM 929 C C . LEU A 1 120 ? -22.392 -7.873 -22.414 1.00 51.31 120 LEU A C 1
ATOM 931 O O . LEU A 1 120 ? -22.519 -8.889 -23.095 1.00 51.31 120 LEU A O 1
ATOM 935 N N . GLU A 1 121 ? -21.360 -7.046 -22.593 1.00 52.66 121 GLU A N 1
ATOM 936 C CA . GLU A 1 121 ? -20.164 -7.295 -23.403 1.00 52.66 121 GLU A CA 1
ATOM 937 C C . GLU A 1 121 ? -18.901 -7.406 -22.519 1.00 52.66 121 GLU A C 1
ATOM 939 O O . GLU A 1 121 ? -17.884 -6.763 -22.742 1.00 52.66 121 GLU A O 1
ATOM 944 N N . GLY A 1 122 ? -18.964 -8.263 -21.497 1.00 50.88 122 GLY A N 1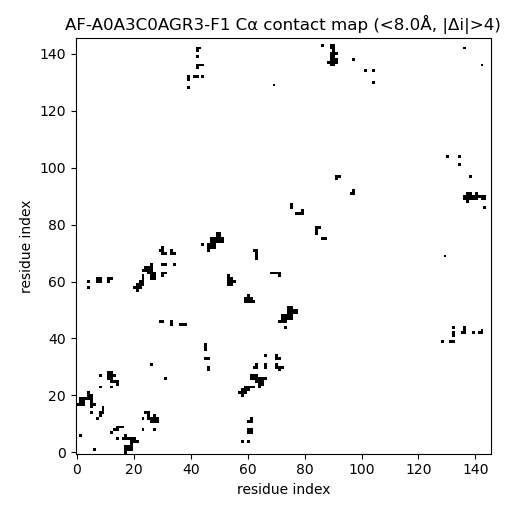
ATOM 945 C CA . GLY A 1 122 ? -17.825 -9.028 -20.978 1.00 50.88 122 GLY A CA 1
ATOM 946 C C . GLY A 1 122 ? -16.593 -8.257 -20.492 1.00 50.88 122 GLY A C 1
ATOM 947 O O . GLY A 1 122 ? -15.575 -8.240 -21.176 1.00 50.88 122 GLY A O 1
ATOM 948 N N . ALA A 1 123 ? -16.610 -7.792 -19.240 1.00 55.31 123 ALA A N 1
ATOM 949 C CA . ALA A 1 123 ? -15.423 -7.755 -18.377 1.00 55.31 123 ALA A CA 1
ATOM 950 C C . ALA A 1 123 ? -15.797 -7.450 -16.912 1.00 55.31 123 ALA A C 1
ATOM 952 O O . ALA A 1 123 ? -16.673 -6.633 -16.663 1.00 55.31 123 ALA A O 1
ATOM 953 N N . MET A 1 124 ? -15.018 -8.003 -15.967 1.00 54.22 124 MET A N 1
ATOM 954 C CA . MET A 1 124 ? -14.734 -7.492 -14.601 1.00 54.22 124 MET A CA 1
ATOM 955 C C . MET A 1 124 ? -15.263 -8.291 -13.387 1.00 54.22 124 MET A C 1
ATOM 957 O O . MET A 1 124 ? -16.211 -7.898 -12.716 1.00 54.22 124 MET A O 1
ATOM 961 N N . GLU A 1 125 ? -14.510 -9.329 -13.001 1.00 56.44 125 GLU A N 1
ATOM 962 C CA . GLU A 1 125 ? -14.632 -10.080 -11.728 1.00 56.44 125 GLU A CA 1
ATOM 963 C C . GLU A 1 125 ? -13.729 -9.548 -10.584 1.00 56.44 125 GLU A C 1
ATOM 965 O O . GLU A 1 125 ? -13.762 -10.051 -9.463 1.00 56.44 125 GLU A O 1
ATOM 970 N N . ALA A 1 126 ? -12.905 -8.519 -10.820 1.00 53.91 126 ALA A N 1
ATOM 971 C CA . ALA A 1 126 ? -11.853 -8.117 -9.872 1.00 53.91 126 ALA A CA 1
ATOM 972 C C . ALA A 1 126 ? -12.291 -7.122 -8.770 1.00 53.91 126 ALA A C 1
ATOM 974 O O . ALA A 1 126 ? -11.563 -6.936 -7.793 1.00 53.91 126 ALA A O 1
ATOM 975 N N . MET A 1 127 ? -13.449 -6.462 -8.903 1.00 54.09 127 MET A N 1
ATOM 976 C CA . MET A 1 127 ? -13.898 -5.423 -7.957 1.00 54.09 127 MET A CA 1
ATOM 977 C C . MET A 1 127 ? -14.537 -6.007 -6.683 1.00 54.09 127 MET A C 1
ATOM 979 O O . MET A 1 127 ? -14.274 -5.502 -5.589 1.00 54.09 127 MET A O 1
ATOM 983 N N . ASP A 1 128 ? -15.287 -7.106 -6.802 1.00 61.00 128 ASP A N 1
ATOM 984 C CA . ASP A 1 128 ? -16.127 -7.651 -5.720 1.00 61.00 128 ASP A CA 1
ATOM 985 C C . ASP A 1 128 ? -15.316 -8.124 -4.506 1.00 61.00 128 ASP A C 1
ATOM 987 O O . ASP A 1 128 ? -15.711 -7.943 -3.353 1.00 61.00 128 ASP A O 1
ATOM 991 N N . GLN A 1 129 ? -14.122 -8.664 -4.742 1.00 56.84 129 GLN A N 1
ATOM 992 C CA . GLN A 1 129 ? -13.277 -9.172 -3.664 1.00 56.84 129 GLN A CA 1
ATOM 993 C C . GLN A 1 129 ? -12.710 -8.040 -2.786 1.00 56.84 129 GLN A C 1
ATOM 995 O O . GLN A 1 129 ? -12.533 -8.221 -1.582 1.00 56.84 129 GLN A O 1
ATOM 1000 N N . PHE A 1 130 ? -12.412 -6.858 -3.352 1.00 60.75 130 PHE A N 1
ATOM 1001 C CA . PHE A 1 130 ? -11.941 -5.678 -2.595 1.00 60.75 130 PHE A CA 1
ATOM 1002 C C . PHE A 1 130 ? -12.990 -5.130 -1.652 1.00 60.75 130 PHE A C 1
ATOM 1004 O O . PHE A 1 130 ? -12.666 -4.750 -0.527 1.00 60.75 130 PHE A O 1
ATOM 1011 N N . GLU A 1 131 ? -14.238 -5.147 -2.085 1.00 62.62 131 GLU A N 1
ATOM 1012 C CA . GLU A 1 131 ? -15.336 -4.631 -1.290 1.00 62.62 131 GLU A CA 1
ATOM 1013 C C . GLU A 1 131 ? -15.696 -5.565 -0.131 1.00 62.62 131 GLU A C 1
ATOM 1015 O O . GLU A 1 131 ? -15.860 -5.100 1.000 1.00 62.62 131 GLU A O 1
ATOM 1020 N N . ALA A 1 132 ? -15.709 -6.881 -0.370 1.00 70.12 132 ALA A N 1
ATOM 1021 C CA . ALA A 1 132 ? -15.934 -7.874 0.681 1.00 70.12 132 ALA A CA 1
ATOM 1022 C C . ALA A 1 132 ? -14.884 -7.773 1.803 1.00 70.12 132 ALA A C 1
ATOM 1024 O O . ALA A 1 132 ? -15.222 -7.714 2.985 1.00 70.12 132 ALA A O 1
ATOM 1025 N N . GLN A 1 133 ? -13.606 -7.660 1.435 1.00 63.81 133 GLN A N 1
ATOM 1026 C CA . GLN A 1 133 ? -12.510 -7.577 2.399 1.00 63.81 133 GLN A CA 1
ATOM 1027 C C . GLN A 1 133 ? -12.526 -6.270 3.206 1.00 63.81 133 GLN A C 1
ATOM 1029 O O . GLN A 1 133 ? -12.337 -6.293 4.421 1.00 63.81 133 GLN A O 1
ATOM 1034 N N . ALA A 1 134 ? -12.789 -5.129 2.557 1.00 67.31 134 ALA A N 1
ATOM 1035 C CA . ALA A 1 134 ? -12.906 -3.848 3.253 1.00 67.31 134 ALA A CA 1
ATOM 1036 C C . ALA A 1 134 ? -14.075 -3.850 4.254 1.00 67.31 134 ALA A C 1
ATOM 1038 O O . ALA A 1 134 ? -13.955 -3.315 5.354 1.00 67.31 134 ALA A O 1
ATOM 1039 N N . THR A 1 135 ? -15.186 -4.495 3.892 1.00 72.62 135 THR A N 1
ATOM 1040 C CA . THR A 1 135 ? -16.371 -4.618 4.749 1.00 72.62 135 THR A CA 1
ATOM 1041 C C . THR A 1 135 ? -16.094 -5.457 5.993 1.00 72.62 135 THR A C 1
ATOM 1043 O O . THR A 1 135 ? -16.415 -5.026 7.103 1.00 72.62 135 THR A O 1
ATOM 1046 N N . ASN A 1 136 ? -15.461 -6.622 5.831 1.00 71.12 136 ASN A N 1
ATOM 1047 C CA . ASN A 1 136 ? -15.109 -7.492 6.956 1.00 71.12 136 ASN A CA 1
ATOM 1048 C C . ASN A 1 136 ? -14.152 -6.788 7.926 1.00 71.12 136 ASN A C 1
ATOM 1050 O O . ASN A 1 136 ? -14.377 -6.808 9.134 1.00 71.12 136 ASN A O 1
ATOM 1054 N N . LEU A 1 137 ? -13.156 -6.068 7.407 1.00 72.81 137 LEU A N 1
ATOM 1055 C CA . LEU A 1 137 ? -12.209 -5.314 8.227 1.00 72.81 137 LEU A CA 1
ATOM 1056 C C . LEU A 1 137 ? -12.874 -4.184 9.035 1.00 72.81 137 LEU A C 1
ATOM 1058 O O . LEU A 1 137 ? -12.575 -3.985 10.211 1.00 72.81 137 LEU A O 1
ATOM 1062 N N . LEU A 1 138 ? -13.802 -3.449 8.414 1.00 73.38 138 LEU A N 1
ATOM 1063 C CA . LEU A 1 138 ? -14.512 -2.337 9.056 1.00 73.38 138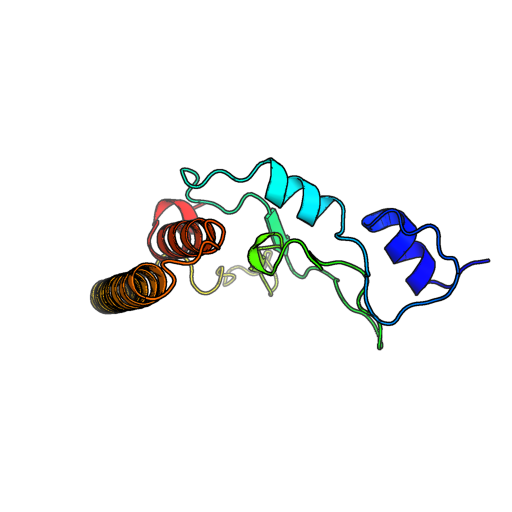 LEU A CA 1
ATOM 1064 C C . LEU A 1 138 ? -15.472 -2.801 10.164 1.00 73.38 138 LEU A C 1
ATOM 1066 O O . LEU A 1 138 ? -15.765 -2.035 11.085 1.00 73.38 138 LEU A O 1
ATOM 1070 N N . THR A 1 139 ? -15.978 -4.034 10.074 1.00 70.62 139 THR A N 1
ATOM 1071 C CA . THR A 1 139 ? -17.076 -4.533 10.919 1.00 70.62 139 THR A CA 1
ATOM 1072 C C . THR A 1 139 ? -16.671 -5.644 11.893 1.00 70.62 139 THR A C 1
ATOM 1074 O O . THR A 1 139 ? -17.384 -5.877 12.873 1.00 70.62 139 THR A O 1
ATOM 1077 N N . SER A 1 140 ? -15.526 -6.305 11.691 1.00 72.62 140 SER A N 1
ATOM 1078 C CA . SER A 1 140 ? -15.052 -7.370 12.579 1.00 72.62 140 SER A CA 1
ATOM 1079 C C . SER A 1 140 ? -14.469 -6.801 13.874 1.00 72.62 140 SER A C 1
ATOM 1081 O O . SER A 1 140 ? -13.465 -6.091 13.878 1.00 72.62 140 SER A O 1
ATOM 1083 N N . LYS A 1 141 ? -15.075 -7.171 15.011 1.00 65.94 141 LYS A N 1
ATOM 1084 C CA . LYS A 1 141 ? -14.515 -6.904 16.349 1.00 65.94 141 LYS A CA 1
ATOM 1085 C C . LYS A 1 141 ? -13.223 -7.685 16.591 1.00 65.94 141 LYS A C 1
ATOM 1087 O O . LYS A 1 141 ? -12.309 -7.174 17.218 1.00 65.94 141 LYS A O 1
ATOM 1092 N N . ARG A 1 142 ? -13.119 -8.894 16.030 1.00 68.56 142 ARG A N 1
ATOM 1093 C CA . ARG A 1 142 ? -11.921 -9.735 16.145 1.00 68.56 142 ARG A CA 1
ATOM 1094 C C . ARG A 1 142 ? -10.712 -9.095 15.467 1.00 68.56 142 ARG A C 1
ATOM 1096 O O . ARG A 1 142 ? -9.614 -9.204 15.990 1.00 68.56 142 ARG A O 1
ATOM 1103 N N . ALA A 1 143 ? -10.925 -8.421 14.336 1.00 63.31 143 ALA A N 1
ATOM 1104 C CA . ALA A 1 143 ? -9.877 -7.666 13.655 1.00 63.31 143 ALA A CA 1
ATOM 1105 C C . ALA A 1 143 ? -9.402 -6.437 14.452 1.00 63.31 143 ALA A C 1
ATOM 1107 O O . ALA A 1 143 ? -8.289 -5.978 14.231 1.00 63.31 143 ALA A O 1
ATOM 1108 N N . ALA A 1 144 ? -10.232 -5.901 15.354 1.00 63.75 144 ALA A N 1
ATOM 1109 C CA . ALA A 1 144 ? -9.889 -4.754 16.196 1.00 63.75 144 ALA A CA 1
ATOM 1110 C C . ALA A 1 144 ? -9.101 -5.136 17.461 1.00 63.75 144 ALA A C 1
ATOM 1112 O O . ALA A 1 144 ? -8.319 -4.325 17.949 1.00 63.75 144 ALA A O 1
ATOM 1113 N N . ASP A 1 145 ? -9.330 -6.344 17.987 1.00 61.69 145 ASP A N 1
ATOM 1114 C CA . ASP A 1 145 ? -8.715 -6.847 19.225 1.00 61.69 145 ASP A CA 1
ATOM 1115 C C . ASP A 1 145 ? -7.387 -7.606 18.995 1.00 61.69 145 ASP A C 1
ATOM 1117 O O . ASP A 1 145 ? -6.717 -7.966 19.966 1.00 61.69 145 ASP A O 1
ATOM 1121 N N . ALA A 1 146 ? -7.044 -7.904 17.736 1.00 60.09 146 ALA A N 1
ATOM 1122 C CA . ALA A 1 146 ? -5.843 -8.642 17.323 1.00 60.09 146 ALA A CA 1
ATOM 1123 C C . ALA A 1 146 ? -4.647 -7.714 17.070 1.00 60.09 146 ALA A C 1
ATOM 1125 O O . ALA A 1 146 ? -3.520 -8.127 17.430 1.00 60.09 146 ALA A O 1
#

Sequence (146 aa):
GGGHPAGSLQVLGGDPDRIDKRKPTLPDFMSVANFLRRDTHNDLPNYVGINAITNYDSFQIAGPTYLGPGAGPFQINGDPSSPDFKVPNIGLTDARQTERLAQRISLRQQFDQYRRDLDLEGAMEAMDQFEAQATNLLTSKRAADA

Secondary structure (DSSP, 8-state):
---HHHHHHHHHH-----S--SS-SSPPHHHHHHHHT--TT-SS-S-EEES---EETTEE----GGG-GGGS-EEE-S-TTSTT---TT-S---HHHHHHHHHHHHHHHHHHHHHHHH--S----SSHHHHHHHHHHHH-HHHHH-

Foldseek 3Di:
DADPLQVLLCQFFVDPDSYHDQEHQGAGVQLVVQLVVPDLPDLDRPAAAEVHPQDDDSHGRHANHPVDHVSGHPYAYDDPPDPPDFGPLFADPDPVVLVVLVVVLVVVVVVVVVVVVVPPVDDDPDPVSVSSNSNSRNHDPVNRVD

Mean predicted aligned error: 11.56 Å